Protein AF-A0A919M4F5-F1 (afdb_monomer_lite)

Structure (mmCIF, N/CA/C/O backbone):
data_AF-A0A919M4F5-F1
#
_entry.id   AF-A0A919M4F5-F1
#
loop_
_atom_site.group_PDB
_atom_site.id
_atom_site.type_symbol
_atom_site.label_atom_id
_atom_site.label_alt_id
_atom_site.label_comp_id
_atom_site.label_asym_id
_atom_site.label_entity_id
_atom_site.label_seq_id
_atom_site.pdbx_PDB_ins_code
_atom_site.Cartn_x
_atom_site.Cartn_y
_atom_site.Cartn_z
_atom_site.occupancy
_atom_site.B_iso_or_equiv
_atom_site.auth_seq_id
_atom_site.auth_comp_id
_atom_site.auth_asym_id
_atom_site.auth_atom_id
_atom_site.pdbx_PDB_model_num
ATOM 1 N N . MET A 1 1 ? 38.870 28.439 -14.058 1.00 59.19 1 MET A N 1
ATOM 2 C CA . MET A 1 1 ? 37.560 29.127 -14.225 1.00 59.19 1 MET A CA 1
ATOM 3 C C . MET A 1 1 ? 36.823 28.780 -15.526 1.00 59.19 1 MET A C 1
ATOM 5 O O . MET A 1 1 ? 35.603 28.867 -15.520 1.00 59.19 1 MET A O 1
ATOM 9 N N . GLY A 1 2 ? 37.495 28.424 -16.632 1.00 74.75 2 GLY A N 1
ATOM 10 C CA . GLY A 1 2 ? 36.822 28.090 -17.903 1.00 74.75 2 GLY A CA 1
ATOM 11 C C . GLY A 1 2 ? 36.067 26.754 -17.888 1.00 74.75 2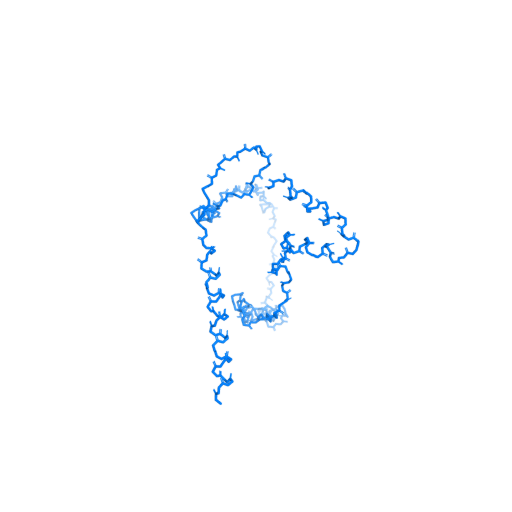 GLY A C 1
ATOM 12 O O . GLY A 1 2 ? 34.928 26.691 -18.332 1.00 74.75 2 GLY A O 1
ATOM 13 N N . GLU A 1 3 ? 36.649 25.719 -17.284 1.00 81.75 3 GLU A N 1
ATOM 14 C CA . GLU A 1 3 ? 36.062 24.369 -17.220 1.00 81.75 3 GLU A CA 1
ATOM 15 C C . GLU A 1 3 ? 34.744 24.326 -16.436 1.00 81.75 3 GLU A C 1
ATOM 17 O O . GLU A 1 3 ? 33.762 23.747 -16.889 1.00 81.75 3 GLU A O 1
ATOM 22 N N . ILE A 1 4 ? 34.677 25.036 -15.306 1.00 89.00 4 ILE A N 1
ATOM 23 C CA . ILE A 1 4 ? 33.458 25.143 -14.491 1.00 89.00 4 ILE A CA 1
ATOM 24 C C . ILE A 1 4 ? 32.338 25.838 -15.280 1.00 89.00 4 ILE A C 1
ATOM 26 O O . ILE A 1 4 ? 31.188 25.411 -15.225 1.00 89.00 4 ILE A O 1
ATOM 30 N N . LYS A 1 5 ? 32.664 26.869 -16.074 1.00 85.12 5 LYS A N 1
ATOM 31 C CA . LYS A 1 5 ? 31.686 27.546 -16.941 1.00 85.12 5 LYS A CA 1
ATOM 32 C C . LYS A 1 5 ? 31.153 26.606 -18.026 1.00 85.12 5 LYS A C 1
ATOM 34 O O . LYS A 1 5 ? 29.957 26.626 -18.292 1.00 85.12 5 LYS A O 1
ATOM 39 N N . ILE A 1 6 ? 32.010 25.764 -18.609 1.00 90.25 6 ILE A N 1
ATOM 40 C CA . ILE A 1 6 ? 31.614 24.763 -19.614 1.00 90.25 6 ILE A CA 1
ATOM 41 C C . ILE A 1 6 ? 30.666 23.725 -18.997 1.00 90.25 6 ILE A C 1
ATOM 43 O O . ILE A 1 6 ? 29.613 23.444 -19.562 1.00 90.25 6 ILE A O 1
ATOM 47 N N . ILE A 1 7 ? 30.987 23.218 -17.804 1.00 90.50 7 ILE A N 1
ATOM 48 C CA . ILE A 1 7 ? 30.147 22.250 -17.083 1.00 90.50 7 ILE A CA 1
ATOM 49 C C . ILE A 1 7 ? 28.774 22.853 -16.746 1.00 90.50 7 ILE A C 1
ATOM 51 O O . ILE A 1 7 ? 27.751 22.206 -16.959 1.00 90.50 7 ILE A O 1
ATOM 55 N N . ILE A 1 8 ? 28.728 24.110 -16.293 1.00 93.19 8 ILE A N 1
ATOM 56 C CA . ILE A 1 8 ? 27.468 24.815 -16.007 1.00 93.19 8 ILE A CA 1
ATOM 57 C C . ILE A 1 8 ? 26.605 24.938 -17.271 1.00 93.19 8 ILE A C 1
ATOM 59 O O . ILE A 1 8 ? 25.408 24.657 -17.225 1.00 93.19 8 ILE A O 1
ATOM 63 N N . TRP A 1 9 ? 27.199 25.293 -18.414 1.00 93.94 9 TRP A N 1
ATOM 64 C CA . TRP A 1 9 ? 26.472 25.382 -19.685 1.00 93.94 9 TRP A CA 1
ATOM 65 C C . TRP A 1 9 ? 25.938 24.028 -20.168 1.00 93.94 9 TRP A C 1
ATOM 67 O O . TRP A 1 9 ? 24.814 23.966 -20.668 1.00 93.94 9 TRP A O 1
ATOM 77 N N . ILE A 1 10 ? 26.687 22.941 -19.958 1.00 93.31 10 ILE A N 1
ATOM 78 C CA . ILE A 1 10 ? 26.226 21.576 -20.250 1.00 93.31 10 ILE A CA 1
ATOM 79 C C . ILE A 1 10 ? 25.012 21.220 -19.381 1.00 93.31 10 ILE A C 1
ATOM 81 O O . ILE A 1 10 ? 24.005 20.738 -19.898 1.00 93.31 10 ILE A O 1
ATOM 85 N N . ILE A 1 11 ? 25.067 21.510 -18.077 1.00 94.62 11 ILE A N 1
ATOM 86 C CA . ILE A 1 11 ? 23.965 21.233 -17.143 1.00 94.62 11 ILE A CA 1
ATOM 87 C C . ILE A 1 11 ? 22.705 22.021 -17.531 1.00 94.62 11 ILE A C 1
ATOM 89 O O . ILE A 1 11 ? 21.616 21.448 -17.593 1.00 94.62 11 ILE A O 1
ATOM 93 N N . ILE A 1 12 ? 22.841 23.310 -17.859 1.00 94.38 12 ILE A N 1
ATOM 94 C CA . ILE A 1 12 ? 21.723 24.150 -18.317 1.00 94.38 12 ILE A CA 1
ATOM 95 C C . ILE A 1 12 ? 21.120 23.594 -19.614 1.00 94.38 12 ILE A C 1
ATOM 97 O O . ILE A 1 12 ? 19.896 23.510 -19.733 1.00 94.38 12 ILE A O 1
ATOM 101 N N . GLY A 1 13 ? 21.957 23.158 -20.561 1.00 93.69 13 GLY A N 1
ATOM 102 C CA . GLY A 1 13 ? 21.510 22.526 -21.803 1.00 93.69 13 GLY A CA 1
ATOM 103 C C . GLY A 1 13 ? 20.695 21.253 -21.560 1.00 93.69 13 GLY A C 1
ATOM 104 O O . GLY A 1 13 ? 19.631 21.081 -22.154 1.00 93.69 13 GLY A O 1
ATOM 105 N N . ILE A 1 14 ? 21.138 20.399 -20.633 1.00 93.12 14 ILE A N 1
ATOM 106 C CA . ILE A 1 14 ? 20.433 19.163 -20.256 1.00 93.12 14 ILE A CA 1
ATOM 107 C C . ILE A 1 14 ? 19.081 19.476 -19.597 1.00 93.12 14 ILE A C 1
ATOM 109 O O . ILE A 1 14 ? 18.058 18.914 -19.993 1.00 93.12 14 ILE A O 1
ATOM 113 N N . ILE A 1 15 ? 19.043 20.404 -18.634 1.00 92.12 15 ILE A N 1
ATOM 114 C CA . ILE A 1 15 ? 17.800 20.815 -17.953 1.00 92.12 15 ILE A CA 1
ATOM 115 C C . ILE A 1 15 ? 16.805 21.422 -18.955 1.00 92.12 15 ILE A C 1
ATOM 117 O O . ILE A 1 15 ? 15.601 21.145 -18.904 1.00 92.12 15 ILE A O 1
ATOM 121 N N . TYR A 1 16 ? 17.293 22.215 -19.910 1.00 91.88 16 TYR A N 1
ATOM 122 C CA . TYR A 1 16 ? 16.469 22.785 -20.972 1.00 91.88 16 TYR A CA 1
ATOM 123 C C . TYR A 1 16 ? 15.860 21.698 -21.874 1.00 91.88 16 TYR A C 1
ATOM 125 O O . TYR A 1 16 ? 14.672 21.747 -22.197 1.00 91.88 16 TYR A O 1
ATOM 133 N N . LEU A 1 17 ? 16.633 20.669 -22.223 1.00 87.81 17 LEU A N 1
ATOM 134 C CA . LEU A 1 17 ? 16.171 19.562 -23.063 1.00 87.81 17 LEU A CA 1
ATOM 135 C C . LEU A 1 17 ? 15.093 18.724 -22.353 1.00 87.81 17 LEU A C 1
ATOM 137 O O . LEU A 1 17 ? 14.046 18.435 -22.936 1.00 87.81 17 LEU A O 1
ATOM 141 N N . ILE A 1 18 ? 15.295 18.423 -21.065 1.00 85.12 18 ILE A N 1
ATOM 142 C CA . ILE A 1 18 ? 14.332 17.680 -20.236 1.00 85.12 18 ILE A CA 1
ATOM 143 C C . ILE A 1 18 ? 13.040 18.485 -20.028 1.00 85.12 18 ILE A C 1
ATOM 145 O O . ILE A 1 18 ? 11.940 17.942 -20.157 1.00 85.12 18 ILE A O 1
ATOM 149 N N . SER A 1 19 ? 13.141 19.788 -19.746 1.00 82.19 19 SER A N 1
ATOM 150 C CA . SER A 1 19 ? 11.960 20.642 -19.549 1.00 82.19 19 SER A CA 1
ATOM 151 C C . SER A 1 19 ? 11.153 20.830 -20.838 1.00 82.19 19 SER A C 1
ATOM 153 O O . SER A 1 19 ? 9.921 20.831 -20.798 1.00 82.19 19 SER A O 1
ATOM 155 N N . ARG A 1 20 ? 11.817 20.906 -21.998 1.00 79.19 20 ARG A N 1
ATOM 156 C CA . ARG A 1 20 ? 11.155 20.980 -23.307 1.00 79.19 20 ARG A CA 1
ATOM 157 C C . ARG A 1 20 ? 10.476 19.668 -23.701 1.00 79.19 20 ARG A C 1
ATOM 159 O O . ARG A 1 20 ? 9.404 19.713 -24.301 1.00 79.19 20 ARG A O 1
ATOM 166 N N . ALA A 1 21 ? 11.059 18.521 -23.350 1.00 74.88 21 ALA A N 1
ATOM 167 C CA . ALA A 1 21 ? 10.457 17.213 -23.609 1.00 74.88 21 ALA A CA 1
ATOM 168 C C . ALA A 1 21 ? 9.196 16.974 -22.757 1.00 74.88 21 ALA A C 1
ATOM 170 O O . ALA A 1 21 ? 8.215 16.428 -23.253 1.00 74.88 21 ALA A O 1
ATOM 171 N N . ARG A 1 22 ? 9.183 17.444 -21.501 1.00 71.06 22 ARG A N 1
ATOM 172 C CA . ARG A 1 22 ? 8.037 17.276 -20.590 1.00 71.06 22 ARG A CA 1
ATOM 173 C C . ARG A 1 22 ? 6.819 18.136 -20.944 1.00 71.06 22 ARG A C 1
ATOM 175 O O . ARG A 1 22 ? 5.699 17.710 -20.701 1.00 71.06 22 ARG A O 1
ATOM 182 N N . LYS A 1 23 ? 7.006 19.305 -21.568 1.00 61.56 23 LYS A N 1
ATOM 183 C CA . LYS A 1 23 ? 5.896 20.213 -21.929 1.00 61.56 23 LYS A CA 1
ATOM 184 C C . LYS A 1 23 ? 5.025 19.747 -23.108 1.00 61.56 23 LYS A C 1
ATOM 186 O O . LYS A 1 23 ? 4.024 20.388 -23.390 1.00 61.56 23 LYS A O 1
ATOM 191 N N . LYS A 1 24 ? 5.379 18.662 -23.809 1.00 54.56 24 LYS A N 1
ATOM 192 C CA . LYS A 1 24 ? 4.606 18.143 -24.957 1.00 54.56 24 LYS A CA 1
ATOM 193 C C . LYS A 1 24 ? 3.657 16.983 -24.615 1.00 54.56 24 LYS A C 1
ATOM 195 O O . LYS A 1 24 ? 3.081 16.406 -25.530 1.00 54.56 24 LYS A O 1
ATOM 200 N N . ALA A 1 25 ? 3.504 16.632 -23.337 1.00 52.72 25 ALA A N 1
ATOM 201 C CA . ALA A 1 25 ? 2.780 15.430 -22.913 1.00 52.72 25 ALA A CA 1
ATOM 202 C C . ALA A 1 25 ? 1.371 15.677 -22.332 1.00 52.72 25 ALA A C 1
ATOM 204 O O . ALA A 1 25 ? 0.766 14.736 -21.828 1.00 52.72 25 ALA A O 1
ATOM 205 N N . GLU A 1 26 ? 0.820 16.890 -22.412 1.00 56.69 26 GLU A N 1
ATOM 206 C CA . GLU A 1 26 ? -0.598 17.123 -22.100 1.00 56.69 26 GLU A CA 1
ATOM 207 C C . GLU A 1 26 ? -1.423 17.040 -23.388 1.00 56.69 26 GLU A C 1
ATOM 209 O O . GLU A 1 26 ? -1.684 18.034 -24.063 1.00 56.69 26 GLU A O 1
ATOM 214 N N . ALA A 1 27 ? -1.787 15.814 -23.763 1.00 60.25 27 ALA A N 1
ATOM 215 C CA . ALA A 1 27 ? -2.850 15.587 -24.732 1.00 60.25 27 ALA A CA 1
ATOM 216 C C . ALA A 1 27 ? -4.216 15.782 -24.039 1.00 60.25 27 ALA A C 1
ATOM 218 O O . ALA A 1 27 ? -4.386 15.310 -22.911 1.00 60.25 27 ALA A O 1
ATOM 219 N N . PRO A 1 28 ? -5.196 16.449 -24.676 1.00 60.91 28 PRO A N 1
ATOM 220 C CA . PRO A 1 28 ? -6.552 16.537 -24.142 1.00 60.91 28 PRO A CA 1
ATOM 221 C C . PRO A 1 28 ? -7.204 15.141 -24.080 1.00 60.91 28 PRO A C 1
ATOM 223 O O . PRO A 1 28 ? -6.914 14.294 -24.931 1.00 60.91 28 PRO A O 1
ATOM 226 N N . PRO A 1 29 ? -8.078 14.875 -23.090 1.00 60.84 29 PRO A N 1
ATOM 227 C CA . PRO A 1 29 ? -8.718 13.572 -22.946 1.00 60.84 29 PRO A CA 1
ATOM 228 C C . PRO A 1 29 ? -9.618 13.271 -24.159 1.00 60.84 29 P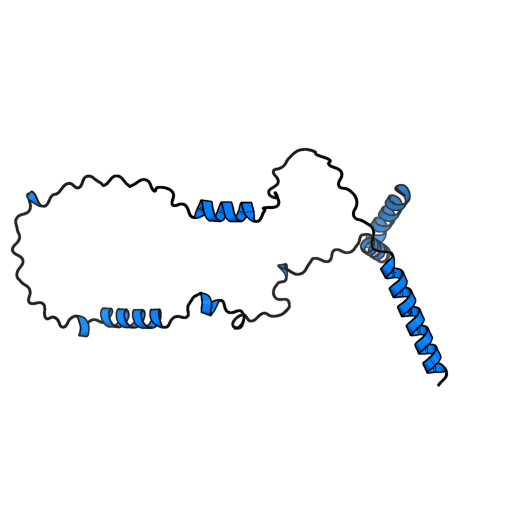RO A C 1
ATOM 230 O O . PRO A 1 29 ? -10.344 14.162 -24.610 1.00 60.84 29 PRO A O 1
ATOM 233 N N . PRO A 1 30 ? -9.601 12.039 -24.704 1.00 62.25 30 PRO A N 1
ATOM 234 C CA . PRO A 1 30 ? -10.457 11.685 -25.830 1.00 62.25 30 PRO A CA 1
ATOM 235 C C . PRO A 1 30 ? -11.937 11.621 -25.405 1.00 62.25 30 PRO A C 1
ATOM 237 O O . PRO A 1 30 ? -12.237 11.207 -24.279 1.00 62.25 30 PRO A O 1
ATOM 240 N N . PRO A 1 31 ? -12.879 11.995 -26.292 1.00 54.84 31 PRO A N 1
ATOM 241 C CA . PRO A 1 31 ? -14.305 11.850 -26.031 1.00 54.84 31 PRO A CA 1
ATOM 242 C C . PRO A 1 31 ? -14.685 10.366 -25.970 1.00 54.84 31 PRO A C 1
ATOM 244 O O . PRO A 1 31 ? -14.297 9.568 -26.826 1.00 54.84 31 PRO A O 1
ATOM 247 N N . ARG A 1 32 ? -15.445 10.000 -24.935 1.00 46.66 32 ARG A N 1
ATOM 248 C CA . ARG A 1 32 ? -15.967 8.644 -24.733 1.00 46.66 32 ARG A CA 1
ATOM 249 C C . ARG A 1 32 ? -16.954 8.311 -25.852 1.00 46.66 32 ARG A C 1
ATOM 251 O O . ARG A 1 32 ? -17.878 9.075 -26.106 1.00 46.66 32 ARG A O 1
ATOM 258 N N . THR A 1 33 ? -16.727 7.191 -26.527 1.00 47.69 33 THR A N 1
ATOM 259 C CA . THR A 1 33 ? -17.638 6.610 -27.517 1.00 47.69 33 THR A CA 1
ATOM 260 C C . THR A 1 33 ? -18.347 5.438 -26.849 1.00 47.69 33 THR A C 1
ATOM 262 O O . THR A 1 33 ? -17.683 4.504 -26.400 1.00 47.69 33 THR A O 1
ATOM 265 N N . ASP A 1 34 ? -19.674 5.500 -26.757 1.00 48.53 34 ASP A N 1
ATOM 266 C CA . ASP A 1 34 ? -20.495 4.410 -26.235 1.00 48.53 34 ASP A CA 1
ATOM 267 C C . ASP A 1 34 ? -20.509 3.249 -27.237 1.00 48.53 34 ASP A C 1
ATOM 269 O O . ASP A 1 34 ? -20.983 3.384 -28.365 1.00 48.53 34 ASP A O 1
ATOM 273 N N . TYR A 1 35 ? -19.988 2.098 -26.819 1.00 38.28 35 TYR A N 1
ATOM 274 C CA . TYR A 1 35 ? -20.207 0.813 -27.474 1.00 38.28 35 TYR A CA 1
ATOM 275 C C . TYR A 1 35 ? -20.658 -0.185 -26.416 1.00 38.28 35 TYR A C 1
ATOM 277 O O . TYR A 1 35 ? -19.940 -0.461 -25.457 1.00 38.28 35 TYR A O 1
ATOM 285 N N . GLN A 1 36 ? -21.854 -0.729 -26.615 1.00 46.81 36 GLN A N 1
ATOM 286 C CA . GLN A 1 36 ? -22.439 -1.772 -25.788 1.00 46.81 36 GLN A CA 1
ATOM 287 C C . GLN A 1 36 ? -22.358 -3.110 -26.527 1.00 46.81 36 GLN A C 1
ATOM 289 O O . GLN A 1 36 ? -22.810 -3.209 -27.669 1.00 46.81 36 GLN A O 1
ATOM 294 N N . PRO A 1 37 ? -21.769 -4.135 -25.893 1.00 45.16 37 PRO A N 1
ATOM 295 C CA . PRO A 1 37 ? -22.280 -5.494 -26.058 1.00 45.16 37 PRO A CA 1
ATOM 296 C C . PRO A 1 37 ? -22.381 -6.265 -24.723 1.00 45.16 37 PRO A C 1
ATOM 298 O O . PRO A 1 37 ? -21.402 -6.387 -23.996 1.00 45.16 37 PRO A O 1
ATOM 301 N N . SER A 1 38 ? -23.594 -6.778 -24.472 1.00 49.62 38 SER A N 1
ATOM 302 C CA . SER A 1 38 ? -24.024 -7.942 -23.662 1.00 49.62 38 SER A CA 1
ATOM 303 C C . SER A 1 38 ? -23.289 -8.322 -22.359 1.00 49.62 38 SER A C 1
ATOM 305 O O . SER A 1 38 ? -22.122 -8.705 -22.373 1.00 49.62 38 SER A O 1
ATOM 307 N N . GLU A 1 39 ? -24.081 -8.329 -21.277 1.00 51.47 39 GLU A N 1
ATOM 308 C CA . GLU A 1 39 ? -23.836 -8.752 -19.883 1.00 51.47 39 GLU A CA 1
ATOM 309 C C . GLU A 1 39 ? -22.884 -9.942 -19.682 1.00 51.47 39 GLU A C 1
ATOM 311 O O . GLU A 1 39 ? -22.957 -10.962 -20.370 1.00 51.47 39 GLU A O 1
ATOM 316 N N . PRO A 1 40 ? -22.027 -9.828 -18.657 1.00 50.03 40 PRO A N 1
ATOM 317 C CA . PRO A 1 40 ? -22.380 -10.332 -17.328 1.00 50.03 40 PRO A CA 1
ATOM 318 C C . PRO A 1 40 ? -22.485 -9.193 -16.301 1.00 50.03 40 PRO A C 1
ATOM 320 O O . PRO A 1 40 ? -21.835 -8.162 -16.462 1.00 50.03 40 PRO A O 1
ATOM 323 N N . GLU A 1 41 ? -23.336 -9.360 -15.281 1.00 61.84 41 GLU A N 1
ATOM 324 C CA . GLU A 1 41 ? -23.696 -8.315 -14.309 1.00 61.84 41 GLU A CA 1
ATOM 325 C C . GLU A 1 41 ? -22.498 -7.481 -13.813 1.00 61.84 41 GLU A C 1
ATOM 327 O O . GLU A 1 41 ? -21.585 -8.023 -13.180 1.00 61.84 41 GLU A O 1
ATOM 332 N N . PRO A 1 42 ? -22.503 -6.153 -14.030 1.00 48.38 42 PRO A N 1
ATOM 333 C CA . PRO A 1 42 ? -21.518 -5.275 -13.435 1.00 48.38 42 PRO A CA 1
ATOM 334 C C . PRO A 1 42 ? -21.999 -4.849 -12.043 1.00 48.38 42 PRO A C 1
ATOM 336 O O . PRO A 1 42 ? -22.796 -3.917 -11.890 1.00 48.38 42 PRO A O 1
ATOM 339 N N . PHE A 1 43 ? -21.449 -5.474 -11.004 1.00 57.69 43 PHE A N 1
ATOM 340 C CA . PHE A 1 43 ? -21.154 -4.714 -9.792 1.00 57.69 43 PHE A CA 1
ATOM 341 C C . PHE A 1 43 ? -20.089 -3.694 -10.178 1.00 57.69 43 PHE A C 1
ATOM 343 O O . PHE A 1 43 ? -18.930 -4.064 -10.236 1.00 57.69 43 PHE A O 1
ATOM 350 N N . ASP A 1 44 ? -20.509 -2.488 -10.565 1.00 61.41 44 ASP A N 1
ATOM 351 C CA . ASP A 1 44 ? -19.725 -1.241 -10.528 1.00 61.41 44 ASP A CA 1
ATOM 352 C C . ASP A 1 44 ? -20.568 -0.094 -11.117 1.00 61.41 44 ASP A C 1
ATOM 354 O O . ASP A 1 44 ? -20.228 0.549 -12.113 1.00 61.41 44 ASP A O 1
ATOM 358 N N . LYS A 1 45 ? -21.718 0.190 -10.495 1.00 68.38 45 LYS A N 1
ATOM 359 C CA . LYS A 1 45 ? -22.279 1.543 -10.597 1.00 68.38 45 LYS A CA 1
ATOM 360 C C . LYS A 1 45 ? -21.446 2.422 -9.663 1.00 68.38 45 LYS A C 1
ATOM 362 O O . LYS A 1 45 ? -21.298 2.040 -8.502 1.00 68.38 45 LYS A O 1
ATOM 367 N N . PRO A 1 46 ? -20.896 3.565 -10.114 1.00 65.44 46 PRO A N 1
ATOM 368 C CA . PRO A 1 46 ? -20.217 4.481 -9.210 1.00 65.44 46 PRO A CA 1
ATOM 369 C C . PRO A 1 46 ? -21.239 4.962 -8.179 1.00 65.44 46 PRO A C 1
ATOM 371 O O . PRO A 1 46 ? -22.129 5.750 -8.498 1.00 65.44 46 PRO A O 1
ATOM 374 N N . VAL A 1 47 ? -21.152 4.423 -6.963 1.00 73.75 47 VAL A N 1
ATOM 375 C CA . VAL A 1 47 ? -22.055 4.771 -5.869 1.00 73.75 47 VAL A CA 1
ATOM 376 C C . VAL A 1 47 ? -21.820 6.230 -5.510 1.00 73.75 47 VAL A C 1
ATOM 378 O O . VAL A 1 47 ? -20.715 6.641 -5.150 1.00 73.75 47 VAL A O 1
ATOM 381 N N . SER A 1 48 ? -22.860 7.039 -5.683 1.00 84.19 48 SER A N 1
ATOM 382 C CA . SER A 1 48 ? -22.815 8.441 -5.306 1.00 84.19 48 SER A CA 1
ATOM 383 C C . SER A 1 48 ? -22.865 8.560 -3.781 1.00 84.19 48 SER A C 1
ATOM 385 O O . SER A 1 48 ? -23.386 7.687 -3.084 1.00 84.19 48 SER A O 1
ATOM 387 N N . PHE A 1 49 ? -22.337 9.657 -3.237 1.00 77.06 49 PHE A N 1
ATOM 388 C CA . PHE A 1 49 ? -22.431 9.929 -1.800 1.00 77.06 49 PHE A CA 1
ATOM 389 C C . PHE A 1 49 ? -23.890 9.966 -1.309 1.00 77.06 49 PHE A C 1
ATOM 391 O O . PHE A 1 49 ? -24.182 9.550 -0.190 1.00 77.06 49 PHE A O 1
ATOM 398 N N . GLU A 1 50 ? -24.816 10.408 -2.160 1.00 84.69 50 GLU A N 1
ATOM 399 C CA . GLU A 1 50 ? -26.248 10.401 -1.859 1.00 84.69 50 GLU A CA 1
ATOM 400 C C . GLU A 1 50 ? -26.816 8.982 -1.750 1.00 84.69 50 GLU A C 1
ATOM 402 O O . GLU A 1 50 ? -27.629 8.726 -0.861 1.00 84.69 50 GLU A O 1
ATOM 407 N N . ASP A 1 51 ? -26.367 8.045 -2.592 1.00 82.56 51 ASP A N 1
ATOM 408 C CA . ASP A 1 51 ? -26.793 6.643 -2.500 1.00 82.56 51 ASP A CA 1
ATOM 409 C C . ASP A 1 51 ? -26.245 5.970 -1.239 1.00 82.56 51 ASP A C 1
ATOM 411 O O . ASP A 1 51 ? -26.989 5.271 -0.552 1.00 82.56 51 ASP A O 1
ATOM 415 N N . LEU A 1 52 ? -24.995 6.258 -0.863 1.00 81.69 52 LEU A N 1
ATOM 416 C CA . LEU A 1 52 ? -24.414 5.764 0.390 1.00 81.69 52 LEU A CA 1
ATOM 417 C C . LEU A 1 52 ? -25.150 6.317 1.618 1.00 81.69 52 LEU A C 1
ATOM 419 O O . LEU A 1 52 ? -25.450 5.578 2.555 1.00 81.69 52 LEU A O 1
ATOM 423 N N . LEU A 1 53 ? -25.493 7.610 1.621 1.00 84.94 53 LEU A N 1
ATOM 424 C CA . LEU A 1 53 ? -26.293 8.195 2.699 1.00 84.94 53 LEU A CA 1
ATOM 425 C C . LEU A 1 53 ? -27.692 7.582 2.770 1.00 84.94 53 LEU A C 1
ATOM 427 O O . LEU A 1 53 ? -28.185 7.317 3.869 1.00 84.94 53 LEU A O 1
ATOM 431 N N . ARG A 1 54 ? -28.321 7.329 1.619 1.00 84.00 54 ARG A N 1
ATOM 432 C CA . ARG A 1 54 ? -29.631 6.679 1.548 1.00 84.00 54 ARG A CA 1
ATOM 433 C C . ARG A 1 54 ? -29.578 5.260 2.110 1.00 84.00 54 ARG A C 1
ATOM 435 O O . ARG A 1 54 ? -30.477 4.879 2.854 1.00 84.00 54 ARG A O 1
ATOM 442 N N . GLU A 1 55 ? -28.521 4.506 1.825 1.00 81.56 55 GLU A N 1
ATOM 443 C CA . GLU A 1 55 ? -28.324 3.151 2.349 1.00 81.56 55 GLU A CA 1
ATOM 444 C C . GLU A 1 55 ? -28.092 3.138 3.873 1.00 81.56 55 GLU A C 1
ATOM 446 O O . GLU A 1 55 ? -28.696 2.342 4.600 1.00 81.56 55 GLU A O 1
ATOM 451 N N . ILE A 1 56 ? -27.295 4.076 4.394 1.00 79.00 56 ILE A N 1
ATOM 452 C CA . ILE A 1 56 ? -27.060 4.231 5.841 1.00 79.00 56 ILE A CA 1
ATOM 453 C C . ILE A 1 56 ? -28.343 4.663 6.575 1.00 79.00 56 ILE A C 1
ATOM 455 O O . ILE A 1 56 ? -28.614 4.222 7.693 1.00 79.00 56 ILE A O 1
ATOM 459 N N . GLN A 1 57 ? -29.160 5.526 5.967 1.00 78.62 57 GLN A N 1
ATOM 460 C CA . GLN A 1 57 ? -30.446 5.928 6.543 1.00 78.62 57 GLN A CA 1
ATOM 461 C C . GLN A 1 57 ? -31.487 4.803 6.475 1.00 78.62 57 GLN A C 1
ATOM 463 O O . GLN A 1 57 ? -32.227 4.606 7.439 1.00 78.62 57 GLN A O 1
ATOM 468 N N . ALA A 1 58 ? -31.518 4.030 5.386 1.00 74.25 58 ALA A N 1
ATOM 469 C CA . ALA A 1 58 ? -32.420 2.890 5.235 1.00 74.25 58 ALA A CA 1
ATOM 470 C C . ALA A 1 58 ? -32.100 1.762 6.231 1.00 74.25 58 ALA A C 1
ATOM 472 O O . ALA A 1 58 ? -33.011 1.144 6.779 1.00 74.25 58 ALA A O 1
ATOM 473 N N . SER A 1 59 ? -30.819 1.530 6.528 1.00 67.06 59 SER A N 1
ATOM 474 C CA . SER A 1 59 ? -30.377 0.541 7.524 1.00 67.06 59 SER A CA 1
ATOM 475 C C . SER A 1 59 ? -30.617 0.965 8.980 1.00 67.06 59 SER A C 1
ATOM 477 O O . SER A 1 59 ? -30.642 0.110 9.865 1.00 67.06 59 SER A O 1
ATOM 479 N N . LYS A 1 60 ? -30.859 2.257 9.246 1.00 68.44 60 LYS A N 1
ATOM 480 C CA . LYS A 1 60 ? -31.244 2.771 10.574 1.00 68.44 60 LYS A CA 1
ATOM 481 C C . LYS A 1 60 ? -32.734 2.650 10.895 1.00 68.44 60 LYS A C 1
ATOM 483 O O . LYS A 1 60 ? -33.102 2.880 12.046 1.00 68.44 60 LYS A O 1
ATOM 488 N N . GLN A 1 61 ? -33.596 2.313 9.934 1.00 70.75 61 GLN A N 1
ATOM 489 C CA . GLN A 1 61 ? -35.008 2.089 10.241 1.00 70.75 61 GLN A CA 1
ATOM 490 C C . GLN A 1 61 ? -35.181 0.709 10.894 1.00 70.75 61 GLN A C 1
ATOM 492 O O . GLN A 1 61 ? -34.855 -0.305 10.269 1.00 70.75 61 GLN A O 1
ATOM 497 N N . PRO A 1 62 ? -35.688 0.626 12.139 1.00 67.25 62 PRO A N 1
ATOM 498 C CA . PRO A 1 62 ? -35.962 -0.659 12.758 1.00 67.25 62 PRO A CA 1
ATOM 499 C C . PRO A 1 62 ? -37.068 -1.350 11.956 1.00 67.25 62 PRO A C 1
ATOM 501 O O . PRO A 1 62 ? -38.208 -0.886 11.922 1.00 67.25 62 PRO A O 1
ATOM 504 N N . LYS A 1 63 ? -36.736 -2.466 11.295 1.00 70.56 63 LYS A N 1
ATOM 505 C CA . LYS A 1 63 ? -37.759 -3.368 10.755 1.00 70.56 63 LYS A CA 1
ATOM 506 C C . LYS A 1 63 ? -38.675 -3.762 11.920 1.00 70.56 63 LYS A C 1
ATOM 508 O O . LYS A 1 63 ? -38.139 -4.167 12.956 1.00 70.56 63 LYS A O 1
ATOM 513 N N . PRO A 1 64 ? -40.010 -3.659 11.789 1.00 65.56 64 PRO A N 1
ATOM 514 C CA . PRO A 1 64 ? -40.911 -4.158 12.814 1.00 65.56 64 PRO A CA 1
ATOM 515 C C . PRO A 1 64 ? -40.643 -5.654 12.964 1.00 65.56 64 PRO A C 1
ATOM 517 O O . PRO A 1 64 ? -40.911 -6.445 12.059 1.00 65.56 64 PRO A O 1
ATOM 520 N N . GLN A 1 65 ? -40.019 -6.025 14.079 1.00 70.94 65 GLN A N 1
ATOM 521 C CA . GLN A 1 65 ? -39.842 -7.423 14.425 1.00 70.94 65 GLN A CA 1
ATOM 522 C C . GLN A 1 65 ? -41.244 -7.993 14.659 1.00 70.94 65 GLN A C 1
ATOM 524 O O . GLN A 1 65 ? -42.025 -7.369 15.386 1.00 70.94 65 GLN A O 1
ATOM 529 N N . PRO A 1 66 ? -41.604 -9.129 14.039 1.00 70.12 66 PRO A N 1
ATOM 530 C CA . PRO A 1 66 ? -42.845 -9.795 14.382 1.00 70.12 66 PRO A CA 1
ATOM 531 C C . PRO A 1 66 ? -42.787 -10.115 15.873 1.00 70.12 66 PRO A C 1
ATOM 533 O O . PRO A 1 66 ? -41.872 -10.798 16.334 1.00 70.12 66 PRO A O 1
ATOM 536 N N . VAL A 1 67 ? -43.732 -9.557 16.628 1.00 70.06 67 VAL A N 1
ATOM 537 C CA . VAL A 1 67 ? -43.864 -9.842 18.053 1.00 70.06 67 VAL A CA 1
ATOM 538 C C . VAL A 1 67 ? -44.103 -11.348 18.157 1.00 70.06 67 VAL A C 1
ATOM 540 O O . VAL A 1 67 ? -45.087 -11.824 17.580 1.00 70.06 67 VAL A O 1
ATOM 543 N N . PRO A 1 68 ? -43.220 -12.126 18.806 1.00 72.12 68 PRO A N 1
ATOM 544 C CA . PRO A 1 68 ? -43.477 -13.542 18.990 1.00 72.12 68 PRO A CA 1
ATOM 545 C C . PRO A 1 68 ? -44.795 -13.675 19.752 1.00 72.12 68 PRO A C 1
ATOM 547 O O . PRO A 1 68 ? -44.995 -13.017 20.778 1.00 72.12 68 PRO A O 1
ATOM 550 N N . ALA A 1 69 ? -45.719 -14.474 19.212 1.00 73.62 69 ALA A N 1
ATOM 551 C CA . ALA A 1 69 ? -46.958 -14.793 19.901 1.00 73.62 69 ALA A CA 1
ATOM 552 C C . ALA A 1 69 ? -46.587 -15.330 21.286 1.00 73.62 69 ALA A C 1
ATOM 554 O O . ALA A 1 69 ? -45.831 -16.298 21.396 1.00 73.62 69 ALA A O 1
ATOM 555 N N . LYS A 1 70 ? -47.053 -14.648 22.338 1.00 72.50 70 LYS A N 1
ATOM 556 C CA . LYS A 1 70 ? -46.810 -15.078 23.714 1.00 72.50 70 LYS A CA 1
ATOM 557 C C . LYS A 1 70 ? -47.352 -16.507 23.845 1.00 72.50 70 LYS A C 1
ATOM 559 O O . LYS A 1 70 ? -48.500 -16.723 23.450 1.00 72.50 70 LYS A O 1
ATOM 564 N N . PRO A 1 71 ? -46.566 -17.474 24.347 1.00 71.94 71 PRO A N 1
ATOM 565 C CA . PRO A 1 71 ? -47.110 -18.789 24.640 1.00 71.94 71 PRO A CA 1
ATOM 566 C C . PRO A 1 71 ? -48.273 -18.616 25.621 1.00 71.94 71 PRO A C 1
ATOM 568 O O . PRO A 1 71 ? -48.189 -17.801 26.542 1.00 71.94 71 PRO A O 1
ATOM 571 N N . ALA A 1 72 ? -49.369 -19.341 25.396 1.00 73.69 72 ALA A N 1
ATOM 572 C CA . ALA A 1 72 ? -50.442 -19.425 26.374 1.00 73.69 72 ALA A CA 1
ATOM 573 C C . ALA A 1 72 ? -49.854 -20.080 27.630 1.00 73.69 72 ALA A C 1
ATOM 575 O O . ALA A 1 72 ? -49.534 -21.268 27.620 1.00 73.69 72 ALA A O 1
ATOM 576 N N . TYR A 1 73 ? -49.611 -19.273 28.662 1.00 67.88 73 TYR A N 1
ATOM 577 C CA . TYR A 1 73 ? -49.142 -19.756 29.950 1.00 67.88 73 TYR A CA 1
ATOM 578 C C . TYR A 1 73 ? -50.308 -20.501 30.595 1.00 67.88 73 TYR A C 1
ATOM 580 O O . TYR A 1 73 ? -51.366 -19.915 30.819 1.00 67.88 73 TYR A O 1
ATOM 588 N N . VAL A 1 74 ? -50.138 -21.803 30.799 1.00 73.69 74 VAL A N 1
ATOM 589 C CA . VAL A 1 74 ? -51.032 -22.577 31.657 1.00 73.69 74 VAL A CA 1
ATOM 590 C C . VAL A 1 74 ? -50.494 -22.380 33.062 1.00 73.69 74 VAL A C 1
ATOM 592 O O . VAL A 1 74 ? -49.354 -22.757 33.332 1.00 73.69 74 VAL A O 1
ATOM 595 N N . ASP A 1 75 ? -51.276 -21.702 33.893 1.00 69.75 75 ASP A N 1
ATOM 596 C CA . ASP A 1 75 ? -50.945 -21.502 35.294 1.00 69.75 75 ASP A CA 1
ATOM 597 C C . ASP A 1 75 ? -51.284 -22.784 36.057 1.00 69.75 75 ASP A C 1
ATOM 599 O O . ASP A 1 75 ? -52.433 -23.224 36.050 1.00 69.75 75 ASP A O 1
ATOM 603 N N . TYR A 1 76 ? -50.263 -23.428 36.615 1.00 70.19 76 TYR A N 1
ATOM 604 C CA . TYR A 1 76 ? -50.403 -24.651 37.407 1.00 70.19 76 TYR A CA 1
ATOM 605 C C . TYR A 1 76 ? -50.339 -24.356 38.915 1.00 70.19 76 TYR A C 1
ATOM 607 O O . TYR A 1 76 ? -50.391 -25.297 39.702 1.00 70.19 76 TYR A O 1
ATOM 615 N N . ASP A 1 77 ? -50.215 -23.082 39.318 1.00 64.12 77 ASP A N 1
ATOM 616 C CA . ASP A 1 77 ? -50.104 -22.696 40.732 1.00 64.12 77 ASP A CA 1
ATOM 617 C C . ASP A 1 77 ? -51.440 -22.788 41.491 1.00 64.12 77 ASP A C 1
ATOM 619 O O . ASP A 1 77 ? -51.427 -22.856 42.716 1.00 64.12 77 ASP A O 1
ATOM 623 N N . ASP A 1 78 ? -52.585 -22.859 40.800 1.00 65.94 78 ASP A N 1
ATOM 624 C CA . ASP A 1 78 ? -53.907 -22.930 41.449 1.00 65.94 78 ASP A CA 1
ATOM 625 C C . ASP A 1 78 ? -54.172 -24.271 42.178 1.00 65.94 78 ASP A C 1
ATOM 627 O O . ASP A 1 78 ? -55.036 -24.325 43.053 1.00 65.94 78 ASP A O 1
ATOM 631 N N . ASP A 1 79 ? -53.425 -25.340 41.858 1.00 66.75 79 ASP A N 1
ATOM 632 C CA . ASP A 1 79 ? -53.587 -26.692 42.435 1.00 66.75 79 ASP A CA 1
ATOM 633 C C . ASP A 1 79 ? -52.445 -27.101 43.395 1.00 66.75 79 ASP A C 1
ATOM 635 O O . ASP A 1 79 ? -52.388 -28.249 43.848 1.00 66.75 79 ASP A O 1
ATOM 639 N N . LEU A 1 80 ? -51.508 -26.199 43.709 1.00 67.56 80 LEU A N 1
ATOM 640 C CA . LEU A 1 80 ? -50.397 -26.496 44.616 1.00 67.56 80 LEU A CA 1
ATOM 641 C C . LEU A 1 80 ? -50.759 -26.121 46.059 1.00 67.56 80 LEU A C 1
ATOM 643 O O . LEU A 1 80 ? -51.095 -24.976 46.355 1.00 67.56 80 LEU A O 1
ATOM 647 N N . GLU A 1 81 ? -50.671 -27.087 46.978 1.00 68.62 81 GLU A N 1
ATOM 648 C CA . GLU A 1 81 ? -50.780 -26.814 48.415 1.00 68.62 81 GLU A CA 1
ATOM 649 C C . GLU A 1 81 ? -49.652 -25.863 48.849 1.00 68.62 81 GLU A C 1
ATOM 651 O O . GLU A 1 81 ? -48.485 -26.049 48.495 1.00 68.62 81 GLU A O 1
ATOM 656 N N . GLU A 1 82 ? -50.008 -24.826 49.611 1.00 66.31 82 GLU A N 1
ATOM 657 C CA . GLU A 1 82 ? -49.071 -23.834 50.137 1.00 66.31 82 GLU A CA 1
ATOM 658 C C . GLU A 1 82 ? -48.132 -24.507 51.153 1.00 66.31 82 GLU A C 1
ATOM 660 O O . GLU A 1 82 ? -48.440 -24.633 52.338 1.00 66.31 82 GLU A O 1
ATOM 665 N N . GLU A 1 83 ? -46.981 -24.998 50.684 1.00 67.00 83 GLU A N 1
ATOM 666 C CA . GLU A 1 83 ? -45.938 -25.520 51.565 1.00 67.00 83 GLU A CA 1
ATOM 667 C C . GLU A 1 83 ? -45.386 -24.376 52.432 1.00 67.00 83 GLU A C 1
ATOM 669 O O . GLU A 1 83 ? -44.658 -23.498 51.954 1.00 67.00 83 GLU A O 1
ATOM 674 N N . GLU A 1 84 ? -45.708 -24.397 53.729 1.00 66.31 84 GLU A N 1
ATOM 675 C CA . GLU A 1 84 ? -45.135 -23.499 54.732 1.00 66.31 84 GLU A CA 1
ATOM 676 C C . GLU A 1 84 ? -43.616 -23.711 54.819 1.00 66.31 84 GLU A C 1
ATOM 678 O O . GLU A 1 84 ? -43.105 -24.596 55.512 1.00 66.31 84 GLU A O 1
ATOM 683 N N . LYS A 1 85 ? -42.861 -22.882 54.095 1.00 67.44 85 LYS A N 1
ATOM 684 C CA . LYS A 1 85 ? -41.400 -22.894 54.170 1.00 67.44 85 LYS A CA 1
ATOM 685 C C . LYS A 1 85 ? -40.962 -22.317 55.519 1.00 67.44 85 LYS A C 1
ATOM 687 O O . LYS A 1 85 ? -41.343 -21.189 55.848 1.00 67.44 85 LYS A O 1
ATOM 692 N N . PRO A 1 86 ? -40.135 -23.032 56.303 1.00 67.44 86 PRO A N 1
ATOM 693 C CA . PRO A 1 86 ? -39.595 -22.488 57.538 1.00 67.44 86 PRO A CA 1
ATOM 694 C C . PRO A 1 86 ? -38.744 -21.255 57.221 1.00 67.44 86 PRO A C 1
ATOM 696 O O . PRO A 1 86 ? -37.930 -21.267 56.298 1.00 67.44 86 PRO A O 1
ATOM 699 N N . ILE A 1 87 ? -38.935 -20.186 57.997 1.00 65.88 87 ILE A N 1
ATOM 700 C CA . ILE A 1 87 ? -38.163 -18.945 57.883 1.00 65.88 87 ILE A CA 1
ATOM 701 C C . ILE A 1 87 ? -36.724 -19.255 58.309 1.00 65.88 87 ILE A C 1
ATOM 703 O O . ILE A 1 87 ? -36.377 -19.223 59.493 1.00 65.88 87 ILE A O 1
ATOM 707 N N . GLU A 1 88 ? -35.894 -19.615 57.337 1.00 63.38 88 GLU A N 1
ATOM 708 C CA . GLU A 1 88 ? -34.470 -19.829 57.533 1.00 63.38 88 GLU A CA 1
ATOM 709 C C . GLU A 1 88 ? -33.831 -18.489 57.921 1.00 63.38 88 GLU A C 1
ATOM 711 O O . GLU A 1 88 ? -34.016 -17.468 57.252 1.00 63.38 88 GLU A O 1
ATOM 716 N N . LYS A 1 89 ? -33.123 -18.455 59.055 1.00 62.84 89 LYS A N 1
ATOM 717 C CA . LYS A 1 89 ? -32.416 -17.251 59.501 1.00 62.84 89 LYS A CA 1
ATOM 718 C C . LYS A 1 89 ? -31.257 -16.994 58.545 1.00 62.84 89 LYS A C 1
ATOM 720 O O . LYS A 1 89 ? -30.191 -17.584 58.682 1.00 62.84 89 LYS A O 1
ATOM 725 N N . THR A 1 90 ? -31.467 -16.108 57.582 1.00 57.47 90 THR A N 1
ATOM 726 C CA . THR A 1 90 ? -30.412 -15.650 56.684 1.00 57.47 90 THR A CA 1
ATOM 727 C C . THR A 1 90 ? -29.498 -14.695 57.446 1.00 57.47 90 THR A C 1
ATOM 729 O O . THR A 1 90 ? -29.808 -13.512 57.601 1.00 57.47 90 THR A O 1
ATOM 732 N N . ASP A 1 91 ? -28.369 -15.195 57.944 1.00 60.41 91 ASP A N 1
ATOM 733 C CA . ASP A 1 91 ? -27.288 -14.328 58.405 1.00 60.41 91 ASP A CA 1
ATOM 734 C C . ASP A 1 91 ? -26.769 -13.526 57.200 1.00 60.41 91 ASP A C 1
ATOM 736 O O . ASP A 1 91 ? -26.149 -14.057 56.279 1.00 60.41 91 ASP A O 1
ATOM 740 N N . TYR A 1 92 ? -27.033 -12.219 57.192 1.00 55.97 92 TYR A N 1
ATOM 741 C CA . TYR A 1 92 ? -26.759 -11.293 56.082 1.00 55.97 92 TYR A CA 1
ATOM 742 C C . TYR A 1 92 ? -25.259 -11.023 55.812 1.00 55.97 92 TYR A C 1
ATOM 744 O O . TYR A 1 92 ? -24.907 -10.008 55.212 1.00 55.97 92 TYR A O 1
ATOM 752 N N . SER A 1 93 ? -24.346 -11.912 56.219 1.00 59.94 93 SER A N 1
ATOM 753 C CA . SER A 1 93 ? -22.897 -11.761 55.987 1.00 59.94 93 SER A CA 1
ATOM 754 C C . SER A 1 93 ? -22.401 -12.359 54.660 1.00 59.94 93 SER A C 1
ATOM 756 O O . SER A 1 93 ? -21.200 -12.387 54.397 1.00 59.94 93 SER A O 1
ATOM 758 N N . TYR A 1 94 ? -23.323 -12.780 53.788 1.00 58.94 94 TYR A N 1
ATOM 759 C CA . TYR A 1 94 ? -23.021 -13.443 52.512 1.00 58.94 94 TYR A CA 1
ATOM 760 C C . TYR A 1 94 ? -22.117 -12.613 51.583 1.00 58.94 94 TYR A C 1
ATOM 762 O O . TYR A 1 94 ? -21.327 -13.149 50.817 1.00 58.94 94 TYR A O 1
ATOM 770 N N . ARG A 1 95 ? -22.167 -11.280 51.693 1.00 60.88 95 ARG A N 1
ATOM 771 C CA . ARG A 1 95 ? -21.348 -10.368 50.880 1.00 60.88 95 ARG A CA 1
ATOM 772 C C . ARG A 1 95 ? -19.852 -10.405 51.221 1.00 60.88 95 ARG A C 1
ATOM 774 O O . ARG A 1 95 ? -19.043 -9.981 50.404 1.00 60.88 95 ARG A O 1
ATOM 781 N N . SER A 1 96 ? -19.493 -10.869 52.418 1.00 63.06 96 SER A N 1
ATOM 782 C CA . SER A 1 96 ? -18.129 -10.785 52.959 1.00 63.06 96 SER A CA 1
ATOM 783 C C . SER A 1 96 ? -17.361 -12.105 52.900 1.00 63.06 96 SER A C 1
ATOM 785 O O . SER A 1 96 ? -16.146 -12.098 53.059 1.00 63.06 96 SER A O 1
ATOM 787 N N . GLN A 1 97 ? -18.059 -13.234 52.757 1.00 64.94 97 GLN A N 1
ATOM 788 C CA . GLN A 1 97 ? -17.465 -14.576 52.849 1.00 64.94 97 GLN A CA 1
ATOM 789 C C . GLN A 1 97 ? -17.357 -15.280 51.496 1.00 64.94 97 GLN A C 1
ATOM 791 O O . GLN A 1 97 ? -16.668 -16.293 51.390 1.00 64.94 97 GLN A O 1
ATOM 796 N N . ASP A 1 98 ? -18.015 -14.749 50.467 1.00 72.25 98 ASP A N 1
ATOM 797 C CA . ASP A 1 98 ? -18.205 -15.464 49.217 1.00 72.25 98 ASP A CA 1
ATOM 798 C C . ASP A 1 98 ? -17.229 -14.974 48.138 1.00 72.25 98 ASP A C 1
ATOM 800 O O . ASP A 1 98 ? -17.254 -13.816 47.710 1.00 72.25 98 ASP A O 1
ATOM 804 N N . GLN A 1 99 ? -16.363 -15.873 47.665 1.00 76.56 99 GLN A N 1
ATOM 805 C CA . GLN A 1 99 ? -15.337 -15.592 46.643 1.00 76.56 99 GLN A CA 1
ATOM 806 C C . GLN A 1 99 ? -15.949 -15.093 45.318 1.00 76.56 99 GLN A C 1
ATOM 808 O O . GLN A 1 99 ? -15.299 -14.426 44.506 1.00 76.56 99 GLN A O 1
ATOM 813 N N . ILE A 1 100 ? -17.232 -15.388 45.106 1.00 78.56 100 ILE A N 1
ATOM 814 C CA . ILE A 1 100 ? -18.035 -14.922 43.974 1.00 78.56 100 ILE A CA 1
ATOM 815 C C . ILE A 1 100 ? -18.193 -13.392 44.005 1.00 78.56 100 ILE A C 1
ATOM 817 O O . ILE A 1 100 ? -18.123 -12.732 42.968 1.00 78.56 100 ILE A O 1
ATOM 821 N N . TYR A 1 101 ? -18.348 -12.797 45.189 1.00 82.44 101 TYR A N 1
ATOM 822 C CA . TYR A 1 101 ? -18.479 -11.346 45.321 1.00 82.44 101 TYR A CA 1
ATOM 823 C C . TYR A 1 101 ? -17.156 -10.621 45.076 1.00 82.44 101 TYR A C 1
ATOM 825 O O . TYR A 1 101 ? -17.137 -9.574 44.428 1.00 82.44 101 TYR A O 1
ATOM 833 N N . GLU A 1 102 ? -16.043 -11.193 45.536 1.00 85.12 102 GLU A N 1
ATOM 834 C CA . GLU A 1 102 ? -14.709 -10.645 45.274 1.00 85.12 102 GLU A CA 1
ATOM 835 C C . GLU A 1 102 ? -14.369 -10.678 43.782 1.00 85.12 102 GLU A C 1
ATOM 837 O O . GLU A 1 102 ? -13.883 -9.691 43.227 1.00 85.12 102 GLU A O 1
ATOM 842 N N . THR A 1 103 ? -14.670 -11.790 43.104 1.00 88.88 103 THR A N 1
ATOM 843 C CA . THR A 1 103 ? -14.472 -11.913 41.652 1.00 88.88 103 THR A CA 1
ATOM 844 C C . THR A 1 103 ? -15.359 -10.948 40.871 1.00 88.88 103 THR A C 1
ATOM 846 O O . THR A 1 103 ? -14.876 -10.318 39.929 1.00 88.88 103 THR A O 1
ATOM 849 N N . TYR A 1 104 ? -16.613 -10.762 41.287 1.00 89.12 104 TYR A N 1
ATOM 850 C CA . TYR A 1 104 ? -17.509 -9.768 40.699 1.00 89.12 104 TYR A CA 1
ATOM 851 C C . TYR A 1 104 ? -16.985 -8.332 40.860 1.00 89.12 104 TYR A C 1
ATOM 853 O O . TYR A 1 104 ? -16.891 -7.599 39.873 1.00 89.12 104 TYR A O 1
ATOM 861 N N . GLU A 1 105 ? -16.611 -7.918 42.075 1.00 89.19 105 GLU A N 1
ATOM 862 C CA . GLU A 1 105 ? -16.095 -6.561 42.313 1.00 89.19 105 GLU A CA 1
ATOM 863 C C . GLU A 1 105 ? -14.762 -6.331 41.586 1.00 89.19 105 GLU A C 1
ATOM 865 O O . GLU A 1 105 ? -14.553 -5.261 41.010 1.00 89.19 105 GLU A O 1
ATOM 870 N N . LYS A 1 106 ? -13.893 -7.347 41.512 1.00 91.56 106 LYS A N 1
ATOM 871 C CA . LYS A 1 106 ? -12.648 -7.281 40.738 1.00 91.56 106 LYS A CA 1
ATOM 872 C C . LYS A 1 106 ? -12.914 -7.114 39.240 1.00 91.56 106 LYS A C 1
ATOM 874 O O . LYS A 1 106 ? -12.365 -6.204 38.623 1.00 91.56 106 LYS A O 1
ATOM 879 N N . ALA A 1 107 ? -13.798 -7.928 38.662 1.00 90.94 107 ALA A N 1
ATOM 880 C CA . ALA A 1 107 ? -14.162 -7.831 37.248 1.00 90.94 107 ALA A CA 1
ATOM 881 C C . ALA A 1 107 ? -14.813 -6.480 36.915 1.00 90.94 107 ALA A C 1
ATOM 883 O O . ALA A 1 107 ? -14.547 -5.891 35.867 1.00 90.94 107 ALA A O 1
ATOM 884 N N . LYS A 1 108 ? -15.637 -5.952 37.826 1.00 92.12 108 LYS A N 1
ATOM 885 C CA . LYS A 1 108 ? -16.230 -4.619 37.703 1.00 92.12 108 LYS A CA 1
ATOM 886 C C . LYS A 1 108 ? -15.156 -3.534 37.664 1.00 92.12 108 LYS A C 1
ATOM 888 O O . LYS A 1 108 ? -15.209 -2.677 36.786 1.00 92.12 108 LYS A O 1
ATOM 893 N N . GLN A 1 109 ? -14.177 -3.572 38.568 1.00 91.19 109 GLN A N 1
ATOM 894 C CA . GLN A 1 109 ? -13.061 -2.621 38.565 1.00 91.19 109 GLN A CA 1
ATOM 895 C C . GLN A 1 109 ? -12.249 -2.718 37.265 1.00 91.19 109 GLN A C 1
ATOM 897 O O . GLN A 1 109 ? -12.027 -1.707 36.602 1.00 91.19 109 GLN A O 1
ATOM 902 N N . GLU A 1 110 ? -11.882 -3.926 36.835 1.00 89.06 110 GLU A N 1
ATOM 903 C CA . GLU A 1 110 ? -11.156 -4.148 35.577 1.00 89.06 110 GLU A CA 1
ATOM 904 C C . GLU A 1 110 ? -11.934 -3.627 34.356 1.00 89.06 110 GLU A C 1
ATOM 906 O O . GLU A 1 110 ? -11.355 -3.011 33.461 1.00 89.06 110 GLU A O 1
ATOM 911 N N . ALA A 1 111 ? -13.258 -3.791 34.337 1.00 86.06 111 ALA A N 1
ATOM 912 C CA . ALA A 1 111 ? -14.111 -3.280 33.268 1.00 86.06 111 ALA A CA 1
ATOM 913 C C . ALA A 1 111 ? -14.194 -1.744 33.223 1.00 86.06 111 ALA A C 1
ATOM 915 O O . ALA A 1 111 ? -14.406 -1.193 32.143 1.00 86.06 111 ALA A O 1
ATOM 916 N N . PHE A 1 112 ? -14.021 -1.056 34.356 1.00 84.62 112 PHE A N 1
ATOM 917 C CA . PHE A 1 112 ? -13.919 0.408 34.408 1.00 84.62 112 PHE A CA 1
ATOM 918 C C . PHE A 1 112 ? -12.545 0.916 33.963 1.00 84.62 112 PHE A C 1
ATOM 920 O O . PHE A 1 112 ? -12.454 1.997 33.388 1.00 84.62 112 PHE A O 1
ATOM 927 N N . HIS A 1 113 ? -11.489 0.142 34.211 1.00 83.00 113 HIS A N 1
ATOM 928 C CA . HIS A 1 113 ? -10.116 0.508 33.858 1.00 83.00 113 HIS A CA 1
ATOM 929 C C . HIS A 1 113 ? -9.683 0.038 32.465 1.00 83.00 113 HIS A C 1
ATOM 931 O O . HIS A 1 113 ? -8.577 0.364 32.030 1.00 83.00 113 HIS A O 1
ATOM 937 N N . ARG A 1 114 ? -10.523 -0.717 31.745 1.00 82.75 114 ARG A N 1
ATOM 938 C CA . ARG A 1 114 ? -10.203 -1.133 30.378 1.00 82.75 114 ARG A CA 1
ATOM 939 C C . ARG A 1 114 ? -10.174 0.090 29.446 1.00 82.75 114 ARG A C 1
ATOM 941 O O . ARG A 1 114 ? -11.120 0.882 29.469 1.00 82.75 114 ARG A O 1
ATOM 948 N N . PRO A 1 115 ? -9.138 0.235 28.603 1.00 82.38 115 PRO A N 1
ATOM 949 C CA . PRO A 1 115 ? -9.106 1.297 27.607 1.00 82.38 115 PRO A CA 1
ATOM 950 C C . PRO A 1 115 ? -10.310 1.161 26.671 1.00 82.38 115 PRO A C 1
ATOM 952 O O . PRO A 1 115 ? -10.717 0.050 26.309 1.00 82.38 115 PRO A O 1
ATOM 955 N N . SER A 1 116 ? -10.905 2.293 26.297 1.00 81.31 116 SER A N 1
ATOM 956 C CA . SER A 1 116 ? -12.003 2.296 25.332 1.00 81.31 116 SER A CA 1
ATOM 957 C C . SER A 1 116 ? -11.509 1.774 23.977 1.00 81.31 116 SER A C 1
ATOM 959 O O . SER A 1 116 ? -10.330 1.887 23.637 1.00 81.31 116 SER A O 1
ATOM 961 N N . MET A 1 117 ? -12.413 1.206 23.171 1.00 74.56 117 MET A N 1
ATOM 962 C CA . MET A 1 117 ? -12.078 0.760 21.807 1.00 74.56 117 MET A CA 1
ATOM 963 C C . MET A 1 117 ? -11.416 1.890 21.001 1.00 74.56 117 MET A C 1
ATOM 965 O O . MET A 1 117 ? -10.436 1.666 20.294 1.00 74.56 117 MET A O 1
ATOM 969 N N . GLU A 1 118 ? -11.897 3.120 21.179 1.00 74.88 118 GLU A N 1
ATOM 970 C CA . GLU A 1 118 ? -11.348 4.329 20.560 1.00 74.88 118 GLU A CA 1
ATOM 971 C C . GLU A 1 118 ? -9.900 4.605 20.989 1.00 74.88 118 GLU A C 1
ATOM 973 O O . GLU A 1 118 ? -9.068 4.983 20.167 1.00 74.88 118 GLU A O 1
ATOM 978 N N . GLU A 1 119 ? -9.562 4.357 22.255 1.00 75.50 119 GLU A N 1
ATOM 979 C CA . GLU A 1 119 ? -8.199 4.508 22.757 1.00 75.50 119 GLU A CA 1
ATOM 980 C C . GLU A 1 119 ? -7.243 3.440 22.203 1.00 75.50 119 GLU A C 1
ATOM 982 O O . GLU A 1 119 ? -6.076 3.729 21.934 1.00 75.50 119 GLU A O 1
ATOM 987 N N . THR A 1 120 ? -7.739 2.228 21.944 1.00 71.12 120 THR A N 1
ATOM 988 C CA . THR A 1 120 ? -6.938 1.157 21.323 1.00 71.12 120 THR A CA 1
ATOM 989 C C . THR A 1 120 ? -6.707 1.345 19.819 1.00 71.12 120 THR A C 1
ATOM 991 O O . THR A 1 120 ? -5.764 0.777 19.274 1.00 71.12 120 THR A O 1
ATOM 994 N N . LEU A 1 121 ? -7.516 2.173 19.150 1.00 72.31 121 LEU A N 1
ATOM 995 C CA . LEU A 1 121 ? -7.429 2.453 17.709 1.00 72.31 121 LEU A CA 1
ATOM 996 C C . LEU A 1 121 ? -6.459 3.595 17.354 1.00 72.31 121 LEU A C 1
ATOM 998 O O . LEU A 1 121 ? -6.323 3.948 16.181 1.00 72.31 121 LEU A O 1
ATOM 1002 N N . LYS A 1 122 ? -5.763 4.178 18.339 1.00 76.88 122 LYS A N 1
ATOM 1003 C CA . LYS A 1 122 ? -4.755 5.221 18.107 1.00 76.88 122 LYS A CA 1
ATOM 1004 C C . LYS A 1 122 ? -3.626 4.681 17.217 1.00 76.88 122 LYS A C 1
ATOM 1006 O O . LYS A 1 122 ? -2.951 3.714 17.567 1.00 76.88 122 LYS A O 1
ATOM 1011 N N . LEU A 1 123 ? -3.379 5.355 16.088 1.00 66.31 123 LEU A N 1
ATOM 1012 C CA . LEU A 1 123 ? -2.302 5.039 15.129 1.00 66.31 123 LEU A CA 1
ATOM 1013 C C . LEU A 1 123 ? -0.910 5.013 15.788 1.00 66.31 123 LEU A C 1
ATOM 1015 O O . LEU A 1 123 ? -0.016 4.311 15.327 1.00 66.31 123 LEU A O 1
ATOM 1019 N N . GLU A 1 124 ? -0.759 5.732 16.898 1.00 73.50 124 GLU A N 1
ATOM 1020 C CA . GLU A 1 124 ? 0.419 5.782 17.770 1.00 73.50 124 GLU A CA 1
ATOM 1021 C C . GLU A 1 124 ? 0.858 4.393 18.267 1.00 73.50 124 GLU A C 1
ATOM 1023 O O . GLU A 1 124 ? 2.050 4.124 18.394 1.00 73.50 124 GLU A O 1
ATOM 1028 N N . ASN A 1 125 ? -0.105 3.494 18.502 1.00 62.31 125 ASN A N 1
ATOM 1029 C CA . ASN A 1 125 ? 0.132 2.137 18.999 1.00 62.31 125 ASN A CA 1
ATOM 1030 C C . ASN A 1 125 ? 0.398 1.127 17.874 1.00 62.31 125 ASN A C 1
ATOM 1032 O O . ASN A 1 125 ? 0.670 -0.047 18.134 1.00 62.31 125 ASN A O 1
ATOM 1036 N N . THR A 1 126 ? 0.315 1.556 16.614 1.00 67.69 126 THR A N 1
ATOM 1037 C CA . THR A 1 126 ? 0.565 0.682 15.470 1.00 67.69 126 THR A CA 1
ATOM 1038 C C . THR A 1 126 ? 2.026 0.781 15.044 1.00 67.69 126 THR A C 1
ATOM 1040 O O . THR A 1 126 ? 2.524 1.838 14.663 1.00 67.69 126 THR A O 1
ATOM 1043 N N . ILE A 1 127 ? 2.743 -0.344 15.090 1.00 68.00 127 ILE A N 1
ATOM 1044 C CA . ILE A 1 127 ? 4.107 -0.436 14.558 1.00 68.00 127 ILE A CA 1
ATOM 1045 C C . ILE A 1 127 ? 3.998 -0.552 13.036 1.00 68.00 127 ILE A C 1
ATOM 1047 O O . ILE A 1 127 ? 4.029 -1.650 12.482 1.00 68.00 127 ILE A O 1
ATOM 1051 N N . VAL A 1 128 ? 3.842 0.578 12.349 1.00 68.88 128 VAL A N 1
ATOM 1052 C CA . VAL A 1 128 ? 3.795 0.605 10.884 1.00 68.88 128 VAL A CA 1
ATOM 1053 C C . VAL A 1 128 ? 5.225 0.503 10.352 1.00 68.88 128 VAL A C 1
ATOM 1055 O O . VAL A 1 128 ? 5.966 1.485 10.347 1.00 68.88 128 VAL A O 1
ATOM 1058 N N . ARG A 1 129 ? 5.660 -0.687 9.914 1.00 72.69 129 ARG A N 1
ATOM 1059 C CA . ARG A 1 129 ? 6.942 -0.811 9.200 1.00 72.69 129 ARG A CA 1
ATOM 1060 C C . ARG A 1 129 ? 6.709 -0.632 7.705 1.00 72.69 129 ARG A C 1
ATOM 1062 O O . ARG A 1 129 ? 5.828 -1.262 7.117 1.00 72.69 129 ARG A O 1
ATOM 1069 N N . PHE A 1 130 ? 7.539 0.197 7.077 1.00 69.88 130 PHE A N 1
ATOM 1070 C CA . PHE A 1 130 ? 7.537 0.374 5.627 1.00 69.88 130 PHE A CA 1
ATOM 1071 C C . PHE A 1 130 ? 7.718 -0.988 4.927 1.00 69.88 130 PHE A C 1
ATOM 1073 O O . PHE A 1 130 ? 8.658 -1.721 5.231 1.00 69.88 130 PHE A O 1
ATOM 1080 N N . GLY A 1 131 ? 6.799 -1.349 4.023 1.00 69.12 131 GLY A N 1
ATOM 1081 C CA . GLY A 1 131 ? 6.851 -2.604 3.256 1.00 69.12 131 GLY A CA 1
ATOM 1082 C C . GLY A 1 131 ? 6.144 -3.824 3.867 1.00 69.12 131 GLY A C 1
ATOM 1083 O O . GLY A 1 131 ? 6.195 -4.900 3.272 1.00 69.12 131 GLY A O 1
ATOM 1084 N N . GLN A 1 132 ? 5.453 -3.697 5.008 1.00 72.31 132 GLN A N 1
ATOM 1085 C CA . GLN A 1 132 ? 4.631 -4.797 5.552 1.00 72.31 132 GLN A CA 1
ATOM 1086 C C . GLN A 1 132 ? 3.397 -5.108 4.700 1.00 72.31 132 GLN A C 1
ATOM 1088 O O . GLN A 1 132 ? 2.924 -6.243 4.682 1.00 72.31 132 GLN A O 1
ATOM 1093 N N . PHE A 1 133 ? 2.913 -4.130 3.938 1.00 72.25 133 PHE A N 1
ATOM 1094 C CA . PHE A 1 133 ? 1.755 -4.306 3.079 1.00 72.25 133 PHE A CA 1
ATOM 1095 C C . PHE A 1 133 ? 2.158 -4.587 1.631 1.00 72.25 133 PHE A C 1
ATOM 1097 O O . PHE A 1 133 ? 2.073 -3.723 0.761 1.00 72.25 133 PHE A O 1
ATOM 1104 N N . LYS A 1 134 ? 2.571 -5.828 1.361 1.00 68.56 134 LYS A N 1
ATOM 1105 C CA . LYS A 1 134 ? 2.875 -6.289 -0.007 1.00 68.56 134 LYS A CA 1
ATOM 1106 C C . LYS A 1 134 ? 1.661 -6.218 -0.944 1.00 68.56 134 LYS A C 1
ATOM 1108 O O . LYS A 1 134 ? 1.826 -6.064 -2.142 1.00 68.56 134 LYS A O 1
ATOM 1113 N N . ASN A 1 135 ? 0.445 -6.266 -0.399 1.00 72.19 135 ASN A N 1
ATOM 1114 C CA . ASN A 1 135 ? -0.790 -6.209 -1.188 1.00 72.19 135 ASN A CA 1
ATOM 1115 C C . ASN A 1 135 ? -1.150 -4.793 -1.673 1.00 72.19 135 ASN A C 1
ATOM 1117 O O . ASN A 1 135 ? -2.019 -4.655 -2.526 1.00 72.19 135 ASN A O 1
ATOM 1121 N N . TYR A 1 136 ? -0.509 -3.746 -1.136 1.00 72.56 136 TYR A N 1
ATOM 1122 C CA . TYR A 1 136 ? -0.735 -2.356 -1.558 1.00 72.56 136 TYR A CA 1
ATOM 1123 C C . TYR A 1 136 ? 0.403 -1.799 -2.417 1.00 72.56 136 TYR A C 1
ATOM 1125 O O . TYR A 1 136 ? 0.350 -0.637 -2.820 1.00 72.56 136 TYR A O 1
ATOM 1133 N N . THR A 1 137 ? 1.440 -2.590 -2.714 1.00 74.94 137 THR A N 1
ATOM 1134 C CA . THR A 1 137 ? 2.436 -2.172 -3.702 1.00 74.94 137 THR A CA 1
ATOM 1135 C C . THR A 1 137 ? 1.842 -2.345 -5.096 1.00 74.94 137 THR A C 1
ATOM 1137 O O . THR A 1 137 ? 1.433 -3.457 -5.424 1.00 74.94 137 THR A O 1
ATOM 1140 N N . PRO A 1 138 ? 1.773 -1.287 -5.922 1.00 76.62 138 PRO A N 1
ATOM 1141 C CA . PRO A 1 138 ? 1.273 -1.426 -7.279 1.00 76.62 138 PRO A CA 1
ATOM 1142 C C . PRO A 1 138 ? 2.199 -2.358 -8.065 1.00 76.62 138 PRO A C 1
ATOM 1144 O O . PRO A 1 138 ? 3.407 -2.119 -8.132 1.00 76.62 138 PRO A O 1
ATOM 1147 N N . ASP A 1 139 ? 1.635 -3.402 -8.675 1.00 80.00 139 ASP A N 1
ATOM 1148 C CA . ASP A 1 139 ? 2.360 -4.248 -9.620 1.00 80.00 139 ASP A CA 1
ATOM 1149 C C . ASP A 1 139 ? 2.765 -3.397 -10.827 1.00 80.00 139 ASP A C 1
ATOM 1151 O O . ASP A 1 139 ? 1.956 -3.093 -11.711 1.00 80.00 139 ASP A O 1
ATOM 1155 N N . VAL A 1 140 ? 4.033 -2.987 -10.868 1.00 81.75 140 VAL A N 1
ATOM 1156 C CA . VAL A 1 140 ? 4.589 -2.242 -11.998 1.00 81.75 140 VAL A CA 1
ATOM 1157 C C . VAL A 1 140 ? 4.794 -3.221 -13.148 1.00 81.75 140 VAL A C 1
ATOM 1159 O O . VAL A 1 140 ? 5.869 -3.792 -13.328 1.00 81.75 140 VAL A O 1
ATOM 1162 N N . LYS A 1 141 ? 3.736 -3.447 -13.932 1.00 82.88 141 LYS A N 1
ATOM 1163 C CA . LYS A 1 141 ? 3.843 -4.206 -15.179 1.00 82.88 141 LYS A CA 1
ATOM 1164 C C . LYS A 1 141 ? 4.738 -3.424 -16.149 1.00 82.88 141 LYS A C 1
ATOM 1166 O O . LYS A 1 141 ? 4.516 -2.221 -16.329 1.00 82.88 141 LYS A O 1
ATOM 1171 N N . PRO A 1 142 ? 5.751 -4.058 -16.767 1.00 85.44 142 PRO A N 1
ATOM 1172 C CA . PRO A 1 142 ? 6.574 -3.384 -17.760 1.00 85.44 142 PRO A CA 1
ATOM 1173 C C . PRO A 1 142 ? 5.703 -2.918 -18.930 1.00 85.44 142 PRO A C 1
ATOM 1175 O O . PRO A 1 142 ? 4.714 -3.558 -19.290 1.00 85.44 142 PRO A O 1
ATOM 1178 N N . SER A 1 143 ? 6.066 -1.787 -19.534 1.00 89.12 143 SER A N 1
ATOM 1179 C CA . SER A 1 143 ? 5.420 -1.346 -20.769 1.00 89.12 143 SER A CA 1
ATOM 1180 C C . SER A 1 143 ? 5.714 -2.331 -21.907 1.00 89.12 143 SER A C 1
ATOM 1182 O O . SER A 1 143 ? 6.759 -2.982 -21.912 1.00 89.12 143 SER A O 1
ATOM 1184 N N . LEU A 1 144 ? 4.837 -2.401 -22.917 1.00 87.25 144 LEU A N 1
ATOM 1185 C CA . LEU A 1 144 ? 5.028 -3.281 -24.084 1.00 87.25 144 LEU A CA 1
ATOM 1186 C C . LEU A 1 144 ? 6.382 -3.059 -24.780 1.00 87.25 144 LEU A C 1
ATOM 1188 O O . LEU A 1 144 ? 7.022 -4.009 -25.221 1.00 87.25 144 LEU A O 1
ATOM 1192 N N . ALA A 1 145 ? 6.850 -1.808 -24.837 1.00 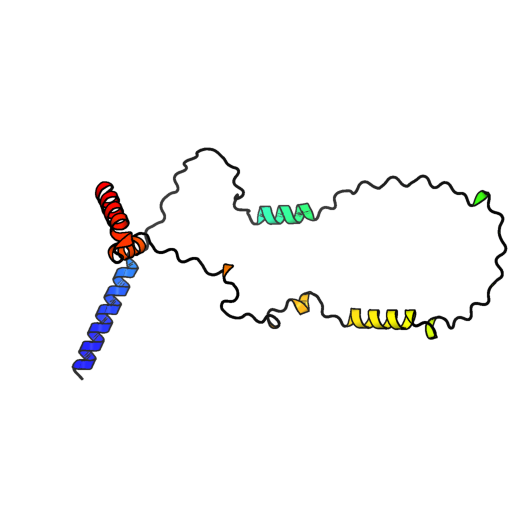87.94 145 ALA A N 1
ATOM 1193 C CA . ALA A 1 145 ? 8.162 -1.475 -25.388 1.00 87.94 145 ALA A CA 1
ATOM 1194 C C . ALA A 1 145 ? 9.316 -2.025 -24.531 1.00 87.94 145 ALA A C 1
ATOM 1196 O O . ALA A 1 145 ? 10.317 -2.492 -25.074 1.00 87.94 145 ALA A O 1
ATOM 1197 N N . ALA A 1 146 ? 9.178 -1.989 -23.202 1.00 89.38 146 ALA A N 1
ATOM 1198 C CA . ALA A 1 146 ? 10.163 -2.555 -22.287 1.00 89.38 146 ALA A CA 1
ATOM 1199 C C . ALA A 1 146 ? 10.193 -4.089 -22.373 1.00 89.38 146 ALA A C 1
ATOM 1201 O O . ALA A 1 146 ? 11.277 -4.666 -22.417 1.00 89.38 146 ALA A O 1
ATOM 1202 N N . GLU A 1 147 ? 9.030 -4.738 -22.474 1.00 88.50 147 GLU A N 1
ATOM 1203 C CA . GLU A 1 147 ? 8.927 -6.191 -22.667 1.00 88.50 147 GLU A CA 1
ATOM 1204 C C . GLU A 1 147 ? 9.552 -6.625 -24.003 1.00 88.50 147 GLU A C 1
ATOM 1206 O O . GLU A 1 147 ? 10.315 -7.589 -24.054 1.00 88.50 147 GLU A O 1
ATOM 1211 N N . TYR A 1 148 ? 9.307 -5.873 -25.080 1.00 89.88 148 TYR A N 1
ATOM 1212 C CA . TYR A 1 148 ? 9.944 -6.100 -26.379 1.00 89.88 148 TYR A CA 1
ATOM 1213 C C . TYR A 1 148 ? 11.472 -5.951 -26.311 1.00 89.88 148 TYR A C 1
ATOM 1215 O O . TYR A 1 148 ? 12.203 -6.829 -26.769 1.00 89.88 148 TYR A O 1
ATOM 1223 N N . ALA A 1 149 ? 11.967 -4.872 -25.697 1.00 90.56 149 ALA A N 1
ATOM 1224 C CA . ALA A 1 149 ? 13.402 -4.632 -25.554 1.00 90.56 149 ALA A CA 1
ATOM 1225 C C . ALA A 1 149 ? 14.099 -5.713 -24.709 1.00 90.56 149 ALA A C 1
ATOM 1227 O O . ALA A 1 149 ? 15.234 -6.088 -25.007 1.00 90.56 149 ALA A O 1
ATOM 1228 N N . GLN A 1 150 ? 13.427 -6.231 -23.677 1.00 90.50 150 GLN A N 1
ATOM 1229 C CA . GLN A 1 150 ? 13.904 -7.379 -22.901 1.00 90.50 150 GLN A CA 1
ATOM 1230 C C . GLN A 1 150 ? 13.918 -8.656 -23.750 1.00 90.50 150 GLN A C 1
ATOM 1232 O O . GLN A 1 150 ? 14.927 -9.354 -23.790 1.00 90.50 150 GLN A O 1
ATOM 1237 N N . GLY A 1 151 ? 12.856 -8.911 -24.518 1.00 90.81 151 GLY A N 1
ATOM 1238 C CA . GLY A 1 151 ? 12.767 -10.076 -25.397 1.00 90.81 151 GLY A CA 1
ATOM 1239 C C . GLY A 1 151 ? 13.832 -10.126 -26.499 1.00 90.81 151 GLY A C 1
ATOM 1240 O O . GLY A 1 151 ? 14.227 -11.216 -26.896 1.00 90.81 151 GLY A O 1
ATOM 1241 N N . LEU A 1 152 ? 14.335 -8.978 -26.968 1.00 89.31 152 LEU A N 1
ATOM 1242 C CA . LEU A 1 152 ? 15.456 -8.920 -27.919 1.00 89.31 152 LEU A CA 1
ATOM 1243 C C . LEU A 1 152 ? 16.819 -9.229 -27.287 1.00 89.31 152 LEU A C 1
ATOM 1245 O O . LEU A 1 152 ? 17.740 -9.628 -27.997 1.00 89.31 152 LEU A O 1
ATOM 1249 N N . ARG A 1 153 ? 16.970 -9.005 -25.977 1.00 90.75 153 ARG A N 1
ATOM 1250 C CA . ARG A 1 153 ? 18.216 -9.281 -25.248 1.00 90.75 153 ARG A CA 1
ATOM 1251 C C . ARG A 1 153 ? 18.354 -10.757 -24.892 1.00 90.75 153 ARG A C 1
ATOM 1253 O O . ARG A 1 153 ? 19.470 -11.271 -24.900 1.00 90.75 153 ARG A O 1
ATOM 1260 N N . ASP A 1 154 ? 17.238 -11.426 -24.617 1.00 92.50 154 ASP A N 1
ATOM 1261 C CA . ASP A 1 154 ? 17.235 -12.826 -24.205 1.00 92.50 154 ASP A CA 1
ATOM 1262 C C . ASP A 1 154 ? 17.089 -13.772 -25.410 1.00 92.50 154 ASP A C 1
ATOM 1264 O O . ASP A 1 154 ? 16.075 -13.726 -26.115 1.00 92.50 154 ASP A O 1
ATOM 1268 N N . PRO A 1 155 ? 18.022 -14.719 -25.630 1.00 87.62 15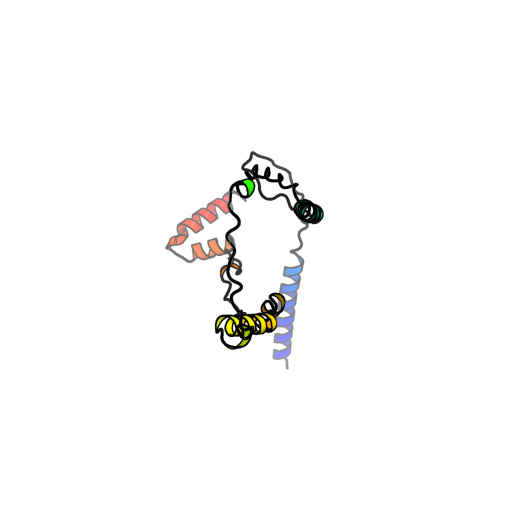5 PRO A N 1
ATOM 1269 C CA . PRO A 1 155 ? 17.971 -15.614 -26.788 1.00 87.62 155 PRO A CA 1
ATOM 1270 C C . PRO A 1 155 ? 16.735 -16.530 -26.783 1.00 87.62 155 PRO A C 1
ATOM 1272 O O . PRO A 1 155 ? 16.220 -16.876 -27.844 1.00 87.62 155 PRO A O 1
ATOM 1275 N N . GLY A 1 156 ? 16.212 -16.880 -25.602 1.00 90.31 156 GLY A N 1
ATOM 1276 C CA . GLY A 1 156 ? 14.991 -17.685 -25.467 1.00 90.31 156 GLY A CA 1
ATOM 1277 C C . GLY A 1 156 ? 13.711 -16.944 -25.869 1.00 90.31 156 GLY A C 1
ATOM 1278 O O . GLY A 1 156 ? 12.770 -17.566 -26.358 1.00 90.31 156 GLY A O 1
ATOM 1279 N N . ASN A 1 157 ? 13.685 -15.616 -25.725 1.00 89.44 157 ASN A N 1
ATOM 1280 C CA . ASN A 1 157 ? 12.516 -14.780 -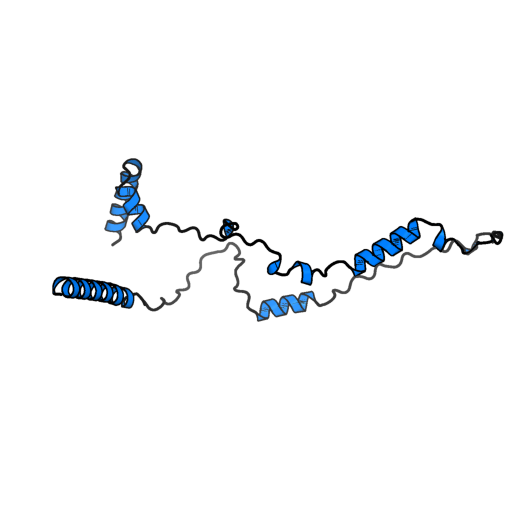26.017 1.00 89.44 157 ASN A CA 1
ATOM 1281 C C . ASN A 1 157 ? 12.624 -14.028 -27.354 1.00 89.44 157 ASN A C 1
ATOM 1283 O O . ASN A 1 157 ? 11.661 -13.382 -27.775 1.00 89.44 157 ASN A O 1
ATOM 1287 N N . PHE A 1 158 ? 13.745 -14.173 -28.065 1.00 90.69 158 PHE A N 1
ATOM 1288 C CA . PHE A 1 158 ? 14.010 -13.479 -29.323 1.00 90.69 158 PHE A CA 1
ATOM 1289 C C . PHE A 1 158 ? 12.929 -13.728 -30.380 1.00 90.69 158 PHE A C 1
ATOM 1291 O O . PHE A 1 158 ? 12.453 -12.794 -31.019 1.00 90.69 158 PHE A O 1
ATOM 1298 N N . ARG A 1 159 ? 12.461 -14.977 -30.526 1.00 88.81 159 ARG A N 1
ATOM 1299 C CA . ARG A 1 159 ? 11.390 -15.316 -31.481 1.00 88.81 159 ARG A CA 1
ATOM 1300 C C . ARG A 1 159 ? 10.085 -14.580 -31.167 1.00 88.81 159 ARG A C 1
ATOM 1302 O O . ARG A 1 159 ? 9.416 -14.114 -32.085 1.00 88.81 159 ARG A O 1
ATOM 1309 N N . LYS A 1 160 ? 9.728 -14.464 -29.883 1.00 91.31 160 LYS A N 1
ATOM 1310 C CA . LYS A 1 160 ? 8.534 -13.729 -29.437 1.00 91.31 160 LYS A CA 1
ATOM 1311 C C . LYS A 1 160 ? 8.671 -12.244 -29.773 1.00 91.31 160 LYS A C 1
ATOM 1313 O O . LYS A 1 160 ? 7.738 -11.671 -30.327 1.00 91.31 160 LYS A O 1
ATOM 1318 N N . ALA A 1 161 ? 9.833 -11.650 -29.497 1.00 91.94 161 ALA A N 1
ATOM 1319 C CA . ALA A 1 161 ? 10.114 -10.261 -29.846 1.00 91.94 161 ALA A CA 1
ATOM 1320 C C . ALA A 1 161 ? 10.056 -10.035 -31.366 1.00 91.94 161 ALA A C 1
ATOM 1322 O O . ALA A 1 161 ? 9.382 -9.117 -31.816 1.00 91.94 161 ALA A O 1
ATOM 1323 N N . PHE A 1 162 ? 10.656 -10.923 -32.161 1.00 91.50 162 PHE A N 1
ATOM 1324 C CA . PHE A 1 162 ? 10.645 -10.843 -33.624 1.00 91.50 162 PHE A CA 1
ATOM 1325 C C . PHE A 1 162 ? 9.224 -10.896 -34.218 1.00 91.50 162 PHE A C 1
ATOM 1327 O O . PHE A 1 162 ? 8.866 -10.104 -35.089 1.00 91.50 162 PHE A O 1
ATOM 1334 N N . ILE A 1 163 ? 8.370 -11.786 -33.708 1.00 91.25 163 ILE A N 1
ATOM 1335 C CA . ILE A 1 163 ? 6.958 -11.844 -34.116 1.00 91.25 163 ILE A CA 1
ATOM 1336 C C . ILE A 1 163 ? 6.226 -10.553 -33.721 1.00 91.25 163 ILE A C 1
ATOM 1338 O O . ILE A 1 163 ? 5.457 -10.011 -34.511 1.00 91.25 163 ILE A O 1
ATOM 1342 N N . LEU A 1 164 ? 6.479 -10.034 -32.516 1.00 89.75 164 LEU A N 1
ATOM 1343 C CA . LEU A 1 164 ? 5.919 -8.762 -32.055 1.00 89.75 164 LEU A CA 1
ATOM 1344 C C . LEU A 1 164 ? 6.326 -7.593 -32.958 1.00 89.75 164 LEU A C 1
ATOM 1346 O O . LEU A 1 164 ? 5.466 -6.780 -33.293 1.00 89.75 164 LEU A O 1
ATOM 1350 N N . SER A 1 165 ? 7.587 -7.528 -33.400 1.00 88.62 165 SER A N 1
ATOM 1351 C CA . SER A 1 165 ? 8.014 -6.507 -34.360 1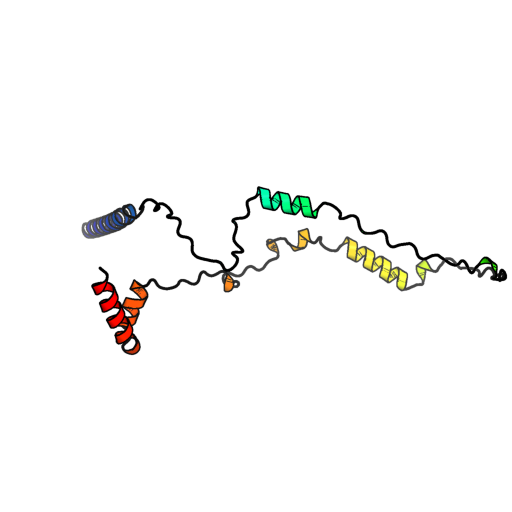.00 88.62 165 SER A CA 1
ATOM 1352 C C . SER A 1 165 ? 7.273 -6.621 -35.686 1.00 88.62 165 SER A C 1
ATOM 1354 O O . SER A 1 165 ? 6.824 -5.605 -36.200 1.00 88.62 165 SER A O 1
ATOM 1356 N N . GLU A 1 166 ? 7.062 -7.834 -36.199 1.00 90.50 166 GLU A N 1
ATOM 1357 C CA . GLU A 1 166 ? 6.339 -8.043 -37.458 1.00 90.50 166 GLU A CA 1
ATOM 1358 C C . GLU A 1 166 ? 4.868 -7.604 -37.354 1.00 90.50 166 GLU A C 1
ATOM 1360 O O . GLU A 1 166 ? 4.332 -6.952 -38.248 1.00 90.50 166 GLU A O 1
ATOM 1365 N N . ILE A 1 167 ? 4.208 -7.913 -36.234 1.00 89.81 167 ILE A N 1
ATOM 1366 C CA . ILE A 1 167 ? 2.814 -7.517 -35.985 1.00 89.81 167 ILE A CA 1
ATOM 1367 C C . ILE A 1 167 ? 2.686 -5.994 -35.881 1.00 89.81 167 ILE A C 1
ATOM 1369 O O . ILE A 1 167 ? 1.748 -5.415 -36.432 1.00 89.81 167 ILE A O 1
ATOM 1373 N N . LEU A 1 168 ? 3.615 -5.342 -35.177 1.00 84.56 168 LEU A N 1
ATOM 1374 C CA . LEU A 1 168 ? 3.611 -3.889 -35.015 1.00 84.56 168 LEU A CA 1
ATOM 1375 C C . LEU A 1 168 ? 3.870 -3.174 -36.347 1.00 84.56 168 LEU A C 1
ATOM 1377 O O . LEU A 1 168 ? 3.186 -2.200 -36.638 1.00 84.56 168 LEU A O 1
ATOM 1381 N N . ASN A 1 169 ? 4.782 -3.693 -37.171 1.00 84.75 169 ASN A N 1
ATOM 1382 C CA . ASN A 1 169 ? 5.144 -3.107 -38.465 1.00 84.75 169 ASN A CA 1
ATOM 1383 C C . ASN A 1 169 ? 4.112 -3.366 -39.578 1.00 84.75 169 ASN A C 1
ATOM 1385 O O . ASN A 1 169 ? 4.192 -2.770 -40.643 1.00 84.75 169 ASN A O 1
ATOM 1389 N N . ARG A 1 170 ? 3.170 -4.296 -39.370 1.00 81.25 170 ARG A N 1
ATOM 1390 C CA . ARG A 1 170 ? 2.056 -4.558 -40.300 1.00 81.25 170 ARG A CA 1
ATOM 1391 C C . ARG A 1 170 ? 0.828 -3.692 -40.046 1.00 81.25 170 ARG A C 1
ATOM 1393 O O . ARG A 1 170 ? -0.003 -3.546 -40.938 1.00 81.25 170 ARG A O 1
ATOM 1400 N N . ARG A 1 171 ? 0.640 -3.241 -38.804 1.00 64.62 171 ARG A N 1
ATOM 1401 C CA . ARG A 1 171 ? -0.577 -2.540 -38.363 1.00 64.62 171 ARG A CA 1
ATOM 1402 C C . ARG A 1 171 ? -0.452 -1.015 -38.456 1.00 64.62 171 ARG A C 1
ATOM 1404 O O . ARG A 1 171 ? -1.481 -0.343 -38.488 1.00 64.62 171 ARG A O 1
ATOM 1411 N N . PHE A 1 172 ? 0.774 -0.505 -38.486 1.00 53.47 172 PHE A N 1
ATOM 1412 C CA . PHE A 1 172 ? 1.133 0.894 -38.717 1.00 53.47 172 PHE A CA 1
ATOM 1413 C C . PHE A 1 172 ? 1.960 0.995 -39.995 1.00 53.47 172 PHE A C 1
ATOM 1415 O O . PHE A 1 172 ? 1.905 2.072 -40.626 1.00 53.47 172 PHE A O 1
#

pLDDT: mean 75.08, std 13.04, range [38.28, 94.62]

Foldseek 3Di:
DVVVVVVVVVVVVVVVVVVVVVVVPDDPDDDDDDDDDDDDDDPDDPQDPVNVVVVVVVVPDDDPDPDPDPPPDDDPPVPDDPPPDPPDPPPVCCCPPDVVNVVVVVVVVVVVVDDDPVRVPPCVPDPDDPPPCPVPDDPPDDDPVRVLVVLCVDPVSVVVSVVVVVVVVVVD

Sequence (172 aa):
MGEIKIIIWIIIGIIYLISRARKKAEAPPPPRTDYQPSEPEPFDKPVSFEDLLREIQASKQPKPQPVPAKPAYVDYDDDLEEEEKPIEKTDYSYRSQDQIYETYEKAKQEAFHRPSMEETLKLENTIVRFGQFKNYTPDVKPSLAAEYAQGLRDPGNFRKAFILSEILNRRF

Radius of gyration: 39.11 Å; chains: 1; bounding box: 92×56×100 Å

Secondary structure (DSSP, 8-state):
-HHHHHHHHHHHHHHHHHHHHHTT--PPPPPPPP-----S--------HHHHHHHHHHHTS---PPPPPPP-----GGGS-----------TTHHHH-HHHHHHHHHHHHHHHSPPHHHHT-GGG----TT--GGGS---PPPHHHHHHHHHHSTTTHHHHHHHHHHHHHH-